Protein AF-A0A7S3VCT9-F1 (afdb_monomer_lite)

Sequence (152 aa):
MSQTHGMKFAVIENEFGEIGIDEKVLSENVDEEVIEVMNGCICCTVRGDLVEALKRLHKRLSTFKFDGAIIETTGFAEPAPVAHTFFVDEVISEMYSLDSIITVADAKCILDRLHDEKPEGVENEAVEQVCFADNVLLNKTNLADEEKLAKI

Structure (mmCIF, N/CA/C/O backbone):
data_AF-A0A7S3VCT9-F1
#
_entry.id   AF-A0A7S3VCT9-F1
#
loop_
_atom_site.group_PDB
_atom_site.id
_atom_site.type_symbol
_atom_site.label_atom_id
_atom_site.label_alt_id
_atom_site.label_comp_id
_atom_site.label_asym_id
_atom_site.label_entity_id
_atom_site.label_seq_id
_atom_site.pdbx_PDB_ins_code
_atom_site.Cartn_x
_atom_site.Cartn_y
_atom_site.Cartn_z
_atom_site.occupancy
_atom_site.B_iso_or_equiv
_atom_site.auth_seq_id
_atom_site.auth_comp_id
_atom_site.auth_asym_id
_atom_site.auth_atom_id
_atom_site.pdbx_PDB_model_num
ATOM 1 N N . MET A 1 1 ? -17.288 7.543 -12.491 1.00 35.16 1 MET A N 1
ATOM 2 C CA . MET A 1 1 ? -18.385 6.553 -12.530 1.00 35.16 1 MET A CA 1
ATOM 3 C C . MET A 1 1 ? -18.748 6.273 -11.084 1.00 35.16 1 MET A C 1
ATOM 5 O O . MET A 1 1 ? -17.966 5.612 -10.427 1.00 35.16 1 MET A O 1
ATOM 9 N N . SER A 1 2 ? -19.841 6.832 -10.558 1.00 39.34 2 SER A N 1
ATOM 10 C CA . SER A 1 2 ? -20.308 6.482 -9.209 1.00 39.34 2 SER A CA 1
ATOM 11 C C . SER A 1 2 ? -21.206 5.257 -9.346 1.00 39.34 2 SER A C 1
ATOM 13 O O . SER A 1 2 ? -22.331 5.348 -9.838 1.00 39.34 2 SER A O 1
ATOM 15 N N . GLN A 1 3 ? -20.648 4.082 -9.060 1.00 46.25 3 GLN A N 1
ATOM 16 C CA . GLN A 1 3 ? -21.431 2.872 -8.849 1.00 46.25 3 GLN A CA 1
ATOM 17 C C . GLN A 1 3 ? -21.530 2.664 -7.345 1.00 46.25 3 GLN A C 1
ATOM 19 O O . GLN A 1 3 ? -20.523 2.484 -6.670 1.00 46.25 3 GLN A O 1
ATOM 24 N N . THR A 1 4 ? -22.751 2.680 -6.820 1.00 55.16 4 THR A N 1
ATOM 25 C CA . THR A 1 4 ? -23.021 2.294 -5.437 1.00 55.16 4 THR A CA 1
ATOM 26 C C . THR A 1 4 ? -22.790 0.791 -5.317 1.00 55.16 4 THR A C 1
ATOM 28 O O . THR A 1 4 ? -23.636 -0.016 -5.694 1.00 55.16 4 THR A O 1
ATOM 31 N N . HIS A 1 5 ? -21.618 0.407 -4.816 1.00 71.69 5 HIS A N 1
ATOM 32 C CA . HIS A 1 5 ? -21.220 -0.994 -4.652 1.00 71.69 5 HIS A CA 1
ATOM 33 C C . HIS A 1 5 ? -21.874 -1.668 -3.427 1.00 71.69 5 HIS A C 1
ATOM 35 O O . HIS A 1 5 ? -21.641 -2.844 -3.166 1.00 71.69 5 HIS A O 1
ATOM 41 N N . GLY A 1 6 ? -22.709 -0.943 -2.671 1.00 73.69 6 GLY A N 1
ATOM 42 C CA . GLY A 1 6 ? -23.514 -1.478 -1.565 1.00 73.69 6 GLY A CA 1
ATOM 43 C C . GLY A 1 6 ? -22.736 -1.807 -0.287 1.00 73.69 6 GLY A C 1
ATOM 44 O O . GLY A 1 6 ? -23.350 -2.262 0.676 1.00 73.69 6 GLY A O 1
ATOM 45 N N . MET A 1 7 ? -21.426 -1.558 -0.269 1.00 75.94 7 MET A N 1
ATOM 46 C CA . MET A 1 7 ? -20.575 -1.674 0.919 1.00 75.94 7 MET A CA 1
ATOM 47 C C . MET A 1 7 ? -20.237 -0.276 1.439 1.00 75.94 7 MET A C 1
ATOM 49 O O . MET A 1 7 ? -20.351 0.707 0.709 1.00 75.94 7 MET A O 1
ATOM 53 N N . LYS A 1 8 ? -19.831 -0.183 2.699 1.00 76.00 8 LYS A N 1
ATOM 54 C CA . LYS A 1 8 ? -19.421 1.066 3.342 1.00 76.00 8 LYS A CA 1
ATOM 55 C C . LYS A 1 8 ? -17.971 0.954 3.775 1.00 76.00 8 LYS A C 1
ATOM 57 O O . LYS A 1 8 ? -17.683 0.288 4.770 1.00 76.00 8 LYS A O 1
ATOM 62 N N . PHE A 1 9 ? -17.085 1.599 3.027 1.00 80.75 9 PHE A N 1
ATOM 63 C CA . PHE A 1 9 ? -15.666 1.661 3.350 1.00 80.75 9 PHE A CA 1
ATOM 64 C C . PHE A 1 9 ? -15.312 3.005 3.978 1.00 80.75 9 PHE A C 1
ATOM 66 O O . PHE A 1 9 ? -15.875 4.040 3.623 1.00 80.75 9 PHE A O 1
ATOM 73 N N . ALA A 1 10 ? -14.372 2.968 4.914 1.00 81.38 10 ALA A N 1
ATOM 74 C CA . ALA A 1 10 ? -13.635 4.148 5.338 1.00 81.38 10 ALA A CA 1
ATOM 75 C C . ALA A 1 10 ? -12.305 4.189 4.589 1.00 81.38 10 ALA A C 1
ATOM 77 O O . ALA A 1 10 ? -11.644 3.156 4.481 1.00 81.38 10 ALA A O 1
ATOM 78 N N . VAL A 1 11 ? -11.905 5.357 4.102 1.00 79.19 11 VAL A N 1
ATOM 79 C CA . VAL A 1 11 ? -10.616 5.527 3.422 1.00 79.19 11 VAL A CA 1
ATOM 80 C C . VAL A 1 11 ? -9.688 6.319 4.333 1.00 79.19 11 VAL A C 1
ATOM 82 O O . VAL A 1 11 ? -10.067 7.369 4.855 1.00 79.19 11 VAL A O 1
ATOM 85 N N . ILE A 1 12 ? -8.498 5.771 4.565 1.00 77.94 12 ILE A N 1
ATOM 86 C CA . ILE A 1 12 ? -7.410 6.407 5.300 1.00 77.94 12 ILE A CA 1
ATOM 87 C C . ILE A 1 12 ? -6.316 6.718 4.291 1.00 77.94 12 ILE A C 1
ATOM 89 O O . ILE A 1 12 ? -5.613 5.816 3.837 1.00 77.94 12 ILE A O 1
ATOM 93 N N . GLU A 1 13 ? -6.171 7.995 3.972 1.00 72.44 13 GLU A N 1
ATOM 94 C CA . GLU A 1 13 ? -5.095 8.495 3.125 1.00 72.44 13 GLU A CA 1
ATOM 95 C C . GLU A 1 13 ? -3.939 8.948 4.003 1.00 72.44 13 GLU A C 1
ATOM 97 O O . GLU A 1 13 ? -4.110 9.712 4.960 1.00 72.44 13 GLU A O 1
ATOM 102 N N . ASN A 1 14 ? -2.754 8.445 3.687 1.00 62.44 14 ASN A N 1
ATOM 103 C CA . ASN A 1 14 ? -1.514 8.914 4.271 1.00 62.44 14 ASN A CA 1
ATOM 10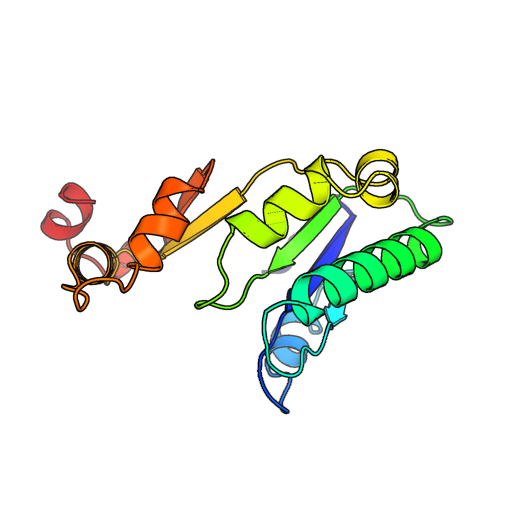4 C C . ASN A 1 14 ? -0.841 9.822 3.237 1.00 62.44 14 ASN A C 1
ATOM 106 O O . ASN A 1 14 ? -0.037 9.341 2.447 1.00 62.44 14 ASN A O 1
ATOM 110 N N . GLU A 1 15 ? -1.194 11.108 3.185 1.00 52.97 15 GLU A N 1
ATOM 111 C CA . GLU A 1 15 ? -0.524 12.074 2.305 1.00 52.97 15 GLU A CA 1
ATOM 112 C C . GLU A 1 15 ? 0.730 12.674 2.978 1.00 52.97 15 GLU A C 1
ATOM 114 O O . GLU A 1 15 ? 0.770 12.942 4.181 1.00 52.97 15 GLU A O 1
ATOM 119 N N . PHE A 1 16 ? 1.766 12.942 2.174 1.00 45.97 16 PHE A N 1
ATOM 120 C CA . PHE A 1 16 ? 2.914 13.773 2.555 1.00 45.97 16 PHE A CA 1
ATOM 121 C C . PHE A 1 16 ? 2.828 15.121 1.816 1.00 45.97 16 PHE A C 1
ATOM 123 O O . PHE A 1 16 ? 3.200 15.209 0.646 1.00 45.97 16 PHE A O 1
ATOM 130 N N . GLY A 1 17 ? 2.379 16.186 2.491 1.00 38.94 17 GLY A N 1
ATOM 131 C CA . GLY A 1 17 ? 2.311 17.543 1.925 1.00 38.94 17 GLY A CA 1
ATOM 132 C C . GLY A 1 17 ? 1.247 18.435 2.581 1.00 38.94 17 GLY A C 1
ATOM 133 O O . GLY A 1 17 ? 0.380 17.945 3.286 1.00 38.94 17 GLY A O 1
ATOM 134 N N . GLU A 1 18 ? 1.321 19.760 2.384 1.00 34.34 18 GLU A N 1
ATOM 135 C CA . GLU A 1 18 ? 0.350 20.743 2.927 1.00 34.34 18 GLU A CA 1
ATOM 136 C C . GLU A 1 18 ? -0.923 20.907 2.066 1.00 34.34 18 GLU A C 1
ATOM 138 O O . GLU A 1 18 ? -1.792 21.713 2.399 1.00 34.34 18 GLU A O 1
ATOM 143 N N . ILE A 1 19 ? -1.028 20.210 0.930 1.00 41.25 19 ILE A N 1
ATOM 144 C CA . ILE A 1 19 ? -2.113 20.398 -0.041 1.00 41.25 19 ILE A CA 1
ATOM 145 C C . ILE A 1 19 ? -2.769 19.045 -0.318 1.00 41.25 19 ILE A C 1
ATOM 147 O O . ILE A 1 19 ? -2.303 18.337 -1.205 1.00 41.25 19 ILE A O 1
ATOM 151 N N . GLY A 1 20 ? -3.869 18.760 0.384 1.00 42.06 20 GLY A N 1
ATOM 152 C CA . GLY A 1 20 ? -4.793 17.673 0.054 1.00 42.06 20 GLY A CA 1
ATOM 153 C C . GLY A 1 20 ? -5.425 17.919 -1.312 1.00 42.06 20 GLY A C 1
ATOM 154 O O . GLY A 1 20 ? -6.308 18.771 -1.463 1.00 42.06 20 GLY A O 1
ATOM 155 N N . ILE A 1 21 ? -4.915 17.252 -2.346 1.00 44.56 21 ILE A N 1
ATOM 156 C CA . ILE A 1 21 ? -5.459 17.350 -3.711 1.00 44.56 21 ILE A CA 1
ATOM 157 C C . ILE A 1 21 ? -6.629 16.369 -3.878 1.00 44.56 21 ILE A C 1
ATOM 159 O O . ILE A 1 21 ? -7.556 16.656 -4.648 1.00 44.56 21 ILE A O 1
ATOM 163 N N . ASP A 1 22 ? -6.631 15.274 -3.117 1.00 50.81 22 ASP A N 1
ATOM 164 C CA . ASP A 1 22 ? -7.513 14.128 -3.344 1.00 50.81 22 ASP A CA 1
ATOM 165 C C . ASP A 1 22 ? -8.957 14.339 -2.854 1.00 50.81 22 ASP A C 1
ATOM 167 O O . ASP A 1 22 ? -9.903 13.800 -3.441 1.00 50.81 22 ASP A O 1
ATOM 171 N N . GLU A 1 23 ? -9.185 15.284 -1.931 1.00 45.91 23 GLU A N 1
ATOM 172 C CA . GLU A 1 23 ? -10.530 15.664 -1.470 1.00 45.91 23 GLU A CA 1
ATOM 173 C C . GLU A 1 23 ? -11.429 16.127 -2.637 1.00 45.91 23 GLU A C 1
ATOM 175 O O . GLU A 1 23 ? -12.625 15.835 -2.669 1.00 45.91 23 GLU A O 1
ATOM 180 N N . LYS A 1 24 ? -10.869 16.793 -3.659 1.00 41.50 24 LYS A N 1
ATOM 181 C CA . LYS A 1 24 ? -11.634 17.260 -4.835 1.00 41.50 24 LYS A CA 1
ATOM 182 C C . LYS A 1 24 ? -12.013 16.153 -5.814 1.00 41.50 24 LYS A C 1
ATOM 184 O O . LYS A 1 24 ? -12.908 16.371 -6.625 1.00 41.50 24 LYS A O 1
ATOM 189 N N . VAL A 1 25 ? -11.341 15.005 -5.776 1.00 49.44 25 VAL A N 1
ATOM 190 C CA . VAL A 1 25 ? -11.625 13.879 -6.677 1.00 49.44 25 VAL A CA 1
ATOM 191 C C . VAL A 1 25 ? -12.639 12.924 -6.044 1.00 49.44 25 VAL A C 1
ATOM 193 O O . VAL A 1 25 ? -13.514 12.415 -6.745 1.00 49.44 25 VAL A O 1
ATOM 196 N N . LEU A 1 26 ? -12.569 12.730 -4.724 1.00 49.22 26 LEU A N 1
ATOM 197 C CA . LEU A 1 26 ? -13.418 11.785 -3.990 1.00 49.22 26 LEU A CA 1
ATOM 198 C C . LEU A 1 26 ? -14.752 12.391 -3.527 1.00 49.22 26 LEU A C 1
ATOM 200 O O . LEU A 1 26 ? -15.784 11.718 -3.551 1.00 49.22 26 LEU A O 1
ATOM 204 N N . SER A 1 27 ? -14.778 13.686 -3.186 1.00 44.97 27 SER A N 1
ATOM 205 C CA . SER A 1 27 ? -15.976 14.345 -2.632 1.00 44.97 27 SER A CA 1
ATOM 206 C C . SER A 1 27 ? -17.113 14.577 -3.627 1.00 44.97 27 SER A C 1
ATOM 208 O O . SER A 1 27 ? -18.223 14.919 -3.215 1.00 44.97 27 SER A O 1
ATOM 210 N N . GLU A 1 28 ? -16.890 14.403 -4.934 1.00 45.41 28 GLU A N 1
ATOM 211 C CA . GLU A 1 28 ? -17.912 14.799 -5.900 1.00 45.41 28 GLU A CA 1
ATOM 212 C C . GLU A 1 28 ? -19.103 13.830 -5.967 1.00 45.41 28 GLU A C 1
ATOM 214 O O . GLU A 1 28 ? -20.172 14.281 -6.373 1.00 45.41 28 GLU A O 1
ATOM 219 N N . ASN A 1 29 ? -18.997 12.537 -5.598 1.00 41.03 29 ASN A N 1
ATOM 220 C CA . ASN A 1 29 ? -20.093 11.583 -5.877 1.00 41.03 29 ASN A CA 1
ATOM 221 C C . ASN A 1 29 ? -20.198 10.295 -5.014 1.00 41.03 29 ASN A C 1
ATOM 223 O O . ASN A 1 29 ? -20.828 9.335 -5.484 1.00 41.03 29 ASN A O 1
ATOM 227 N N . VAL A 1 30 ? -19.637 10.212 -3.800 1.00 43.41 30 VAL A N 1
ATOM 228 C CA . VAL A 1 30 ? -19.739 8.975 -2.993 1.00 43.41 30 VAL A CA 1
ATOM 229 C C . VAL A 1 30 ? -20.110 9.243 -1.531 1.00 43.41 30 VAL A C 1
ATOM 231 O O . VAL A 1 30 ? -19.609 10.183 -0.925 1.00 43.41 30 VAL A O 1
ATOM 234 N N . ASP A 1 31 ? -20.981 8.401 -0.954 1.00 44.72 31 ASP A N 1
ATOM 235 C CA . ASP A 1 31 ? -21.201 8.276 0.502 1.00 44.72 31 ASP A CA 1
ATOM 236 C C . ASP A 1 31 ? -19.954 7.641 1.177 1.00 44.72 31 ASP A C 1
ATOM 238 O O . ASP A 1 31 ? -20.052 6.650 1.902 1.00 44.72 31 ASP A O 1
ATOM 242 N N . GLU A 1 32 ? -18.761 8.160 0.883 1.00 49.84 32 GLU A N 1
ATOM 243 C CA . GLU A 1 32 ? -17.477 7.727 1.440 1.00 49.84 32 GLU A CA 1
ATOM 244 C C . GLU A 1 32 ? -17.080 8.669 2.581 1.00 49.84 32 GLU A C 1
ATOM 246 O O . GLU A 1 32 ? -17.093 9.893 2.442 1.00 49.84 32 GLU A O 1
ATOM 251 N N . GLU A 1 33 ? -16.738 8.104 3.741 1.00 48.56 33 GLU A N 1
ATOM 252 C CA . GLU A 1 33 ? -16.150 8.875 4.835 1.00 48.56 33 GLU A CA 1
ATOM 253 C C . GLU A 1 33 ? -14.624 8.808 4.710 1.00 48.56 33 GLU A C 1
ATOM 255 O O . GLU A 1 33 ? -14.001 7.816 5.096 1.00 48.56 33 GLU A O 1
ATOM 260 N N . VAL A 1 34 ? -14.036 9.866 4.152 1.00 52.66 34 VAL A N 1
ATOM 261 C CA . VAL A 1 34 ? -12.581 10.030 4.049 1.00 52.66 34 VAL A CA 1
ATOM 262 C C . VAL A 1 34 ? -12.055 10.589 5.374 1.00 52.66 34 VAL A C 1
ATOM 264 O O . VAL A 1 34 ? -12.549 11.605 5.875 1.00 52.66 34 VAL A O 1
ATOM 267 N N . ILE A 1 35 ? -11.083 9.905 5.982 1.00 51.91 35 ILE A N 1
ATOM 268 C CA . ILE A 1 35 ? -10.351 10.405 7.148 1.00 51.91 35 ILE A CA 1
ATOM 269 C C . ILE A 1 35 ? -8.894 10.602 6.752 1.00 51.91 35 ILE A C 1
ATOM 271 O O . ILE A 1 35 ? -8.131 9.645 6.651 1.00 51.91 35 ILE A O 1
ATOM 275 N N . GLU A 1 36 ? -8.509 11.863 6.601 1.00 45.66 36 GLU A N 1
ATOM 276 C CA . GLU A 1 36 ? -7.129 12.252 6.335 1.00 45.66 36 GLU A CA 1
ATOM 277 C C . GLU A 1 36 ? -6.261 12.089 7.593 1.00 45.66 36 GLU A C 1
ATOM 279 O O . GLU A 1 36 ? -6.641 12.504 8.702 1.00 45.66 36 GLU A O 1
ATOM 284 N N . VAL A 1 37 ? -5.084 11.487 7.416 1.00 47.47 37 VAL A N 1
ATOM 285 C CA . VAL A 1 37 ? -4.053 11.366 8.449 1.00 47.47 37 VAL A CA 1
ATOM 286 C C . VAL A 1 37 ? -2.797 12.071 7.944 1.00 47.47 37 VAL A C 1
ATOM 288 O O . VAL A 1 37 ? -2.031 11.520 7.161 1.00 47.47 37 VAL A O 1
ATOM 291 N N . MET A 1 38 ? -2.582 13.310 8.395 1.00 37.53 38 MET A N 1
ATOM 292 C CA . MET A 1 38 ? -1.381 14.076 8.052 1.00 37.53 38 MET A CA 1
ATOM 293 C C . MET A 1 38 ? -0.189 13.603 8.892 1.00 37.53 38 MET A C 1
ATOM 295 O O . MET A 1 38 ? -0.167 13.817 10.107 1.00 37.53 38 MET A O 1
ATOM 299 N N . ASN A 1 39 ? 0.825 13.021 8.250 1.00 39.19 39 ASN A N 1
ATOM 300 C CA . ASN A 1 39 ? 2.041 12.566 8.924 1.00 39.19 39 ASN A CA 1
ATOM 301 C C . ASN A 1 39 ? 3.223 13.522 8.681 1.00 39.19 39 ASN A C 1
ATOM 303 O O . ASN A 1 39 ? 3.712 13.684 7.565 1.00 39.19 39 ASN A O 1
ATOM 307 N N . GLY A 1 40 ? 3.734 14.130 9.757 1.00 31.12 40 GLY A N 1
ATOM 308 C CA . GLY A 1 40 ? 5.046 14.787 9.783 1.00 31.12 40 GLY A CA 1
ATOM 309 C C . GLY A 1 40 ? 6.180 13.770 10.002 1.00 31.12 40 GLY A C 1
ATOM 310 O O . GLY A 1 40 ? 6.026 12.813 10.755 1.00 31.12 40 GLY A O 1
ATOM 311 N N . CYS A 1 41 ? 7.322 13.977 9.337 1.00 29.86 41 CYS A N 1
ATOM 312 C CA . CYS A 1 41 ? 8.464 13.055 9.203 1.00 29.86 41 CYS A CA 1
ATOM 313 C C . CYS A 1 41 ? 8.917 12.206 10.427 1.00 29.86 41 CYS A C 1
ATOM 315 O O . CYS A 1 41 ? 8.951 12.677 11.561 1.00 29.86 41 CYS A O 1
ATOM 317 N N . ILE A 1 42 ? 9.500 11.039 10.068 1.00 30.78 42 ILE A N 1
ATOM 318 C CA . ILE A 1 42 ? 10.405 10.090 10.777 1.00 30.78 42 ILE A CA 1
ATOM 319 C C . ILE A 1 42 ? 9.745 8.884 11.487 1.00 30.78 42 ILE A C 1
ATOM 321 O O . ILE A 1 42 ? 9.366 8.950 12.650 1.00 30.78 42 ILE A O 1
ATOM 325 N N . CYS A 1 43 ? 9.705 7.770 10.733 1.00 34.25 43 CYS A N 1
ATOM 326 C CA . CYS A 1 43 ? 9.655 6.308 10.998 1.00 34.25 43 CYS A CA 1
ATOM 327 C C . CYS A 1 43 ? 9.069 5.679 12.289 1.00 34.25 43 CYS A C 1
ATOM 329 O O . CYS A 1 43 ? 8.751 4.493 12.262 1.00 34.25 43 CYS A O 1
ATOM 331 N N . CYS A 1 44 ? 8.846 6.407 13.381 1.00 35.38 44 CYS A N 1
ATOM 332 C CA . CYS A 1 44 ? 8.143 5.932 14.582 1.00 35.38 44 CYS A CA 1
ATOM 333 C C . CYS A 1 44 ? 6.743 6.555 14.731 1.00 35.38 44 CYS A C 1
ATOM 335 O O . CYS A 1 44 ? 5.876 5.957 15.368 1.00 35.38 44 CYS A O 1
ATOM 337 N N . THR A 1 45 ? 6.511 7.730 14.138 1.00 51.34 45 THR A N 1
ATOM 338 C CA . THR A 1 45 ? 5.221 8.442 14.150 1.00 51.34 45 THR A CA 1
ATOM 339 C C . THR A 1 45 ? 4.170 7.725 13.313 1.00 51.34 45 THR A C 1
ATOM 341 O O . THR A 1 45 ? 3.090 7.462 13.817 1.00 51.34 45 THR A O 1
ATOM 344 N N . VAL A 1 46 ? 4.523 7.239 12.117 1.00 57.91 46 VAL A N 1
ATOM 345 C CA . VAL A 1 46 ? 3.570 6.632 11.163 1.00 57.91 46 VAL A CA 1
ATOM 346 C C . VAL A 1 46 ? 2.740 5.496 11.773 1.00 57.91 46 VAL A C 1
ATOM 348 O O . VAL A 1 46 ? 1.530 5.437 11.574 1.00 57.91 46 VAL A O 1
ATOM 351 N N . ARG A 1 47 ? 3.363 4.604 12.558 1.00 64.81 47 ARG A N 1
ATOM 352 C CA . ARG A 1 47 ? 2.634 3.521 13.237 1.00 64.81 47 ARG A CA 1
ATOM 353 C C . ARG A 1 47 ? 1.738 4.054 14.355 1.00 64.81 47 ARG A C 1
ATOM 355 O O . ARG A 1 47 ? 0.603 3.607 14.478 1.00 64.81 47 ARG A O 1
ATOM 362 N N . GLY A 1 48 ? 2.243 4.970 15.182 1.00 69.69 48 GLY A N 1
ATOM 363 C CA . GLY A 1 48 ? 1.461 5.570 16.267 1.00 69.69 48 GLY A CA 1
ATOM 364 C C . GLY A 1 48 ? 0.258 6.357 15.742 1.00 69.69 48 GLY A C 1
ATOM 365 O O . GLY A 1 48 ? -0.850 6.197 16.251 1.00 69.69 48 GLY A O 1
ATOM 366 N N . ASP A 1 49 ? 0.473 7.123 14.678 1.00 75.38 49 ASP A N 1
ATOM 367 C CA . ASP A 1 49 ? -0.531 7.947 14.012 1.00 75.38 49 ASP A CA 1
ATOM 368 C C . ASP A 1 49 ? -1.588 7.071 13.327 1.00 75.38 49 ASP A C 1
ATOM 370 O O . ASP A 1 49 ? -2.785 7.314 13.488 1.00 75.38 49 ASP A O 1
ATOM 374 N N . LEU A 1 50 ? -1.178 5.975 12.673 1.00 79.31 50 LEU A N 1
ATOM 375 C CA . LEU A 1 50 ? -2.103 4.979 12.125 1.00 79.31 50 LEU A CA 1
ATOM 376 C C . LEU A 1 50 ? -2.945 4.309 13.222 1.00 79.31 50 LEU A C 1
ATOM 378 O O . LEU A 1 50 ? -4.159 4.180 13.075 1.00 79.31 50 LEU A O 1
ATOM 382 N N . VAL A 1 51 ? -2.329 3.896 14.335 1.00 85.12 51 VAL A N 1
ATOM 383 C CA . VAL A 1 51 ? -3.044 3.276 15.465 1.00 85.12 51 VAL A CA 1
ATOM 384 C C . VAL A 1 51 ? -4.092 4.232 16.040 1.00 85.12 51 VAL A C 1
ATOM 386 O O . VAL A 1 51 ? -5.227 3.822 16.295 1.00 85.12 51 VAL A O 1
ATOM 389 N N . GLU A 1 52 ? -3.744 5.504 16.240 1.00 83.62 52 GLU A N 1
ATOM 390 C CA . GLU A 1 52 ? -4.680 6.505 16.758 1.00 83.62 52 GLU A CA 1
ATOM 391 C C . GLU A 1 52 ? -5.795 6.817 15.750 1.00 83.62 52 GLU A C 1
ATOM 393 O O . GLU A 1 52 ? -6.967 6.892 16.129 1.00 83.62 52 GLU A O 1
ATOM 398 N N . ALA A 1 53 ? -5.470 6.914 14.458 1.00 82.31 53 ALA A N 1
ATOM 399 C CA . ALA A 1 53 ? -6.456 7.087 13.397 1.00 82.31 53 ALA A CA 1
ATOM 400 C C . ALA A 1 53 ? -7.458 5.923 13.356 1.00 82.31 53 ALA A C 1
ATOM 402 O O . ALA A 1 53 ? -8.669 6.155 13.365 1.00 82.31 53 ALA A O 1
ATOM 403 N N . LEU A 1 54 ? -6.976 4.677 13.409 1.00 86.31 54 LEU A N 1
ATOM 404 C CA . LEU A 1 54 ? -7.812 3.472 13.435 1.00 86.31 54 LEU A CA 1
ATOM 405 C C . LEU A 1 54 ? -8.704 3.410 14.683 1.00 86.31 54 LEU A C 1
ATOM 407 O O . LEU A 1 54 ? -9.883 3.053 14.579 1.00 86.31 54 LEU A O 1
ATOM 411 N N . LYS A 1 55 ? -8.186 3.804 15.856 1.00 87.75 55 LYS A N 1
ATOM 412 C CA . LYS A 1 55 ? -8.965 3.925 17.104 1.00 87.75 55 LYS A CA 1
ATOM 413 C C . LYS A 1 55 ? -10.059 4.984 16.986 1.00 87.75 55 LYS A C 1
ATOM 415 O O . LYS A 1 55 ? -11.208 4.737 17.365 1.00 87.75 55 LYS A O 1
ATOM 420 N N . ARG A 1 56 ? -9.730 6.162 16.445 1.00 83.62 56 ARG A N 1
ATOM 421 C CA . ARG A 1 56 ? -10.688 7.256 16.232 1.00 83.62 56 ARG A CA 1
ATOM 422 C C . ARG A 1 56 ? -11.782 6.847 15.251 1.00 83.62 56 ARG A C 1
ATOM 424 O O . ARG A 1 56 ? -12.957 7.094 15.531 1.00 83.62 56 ARG A O 1
ATOM 431 N N . LEU A 1 57 ? -11.402 6.193 14.153 1.00 82.31 57 LEU A N 1
ATOM 432 C CA . LEU A 1 57 ? -12.312 5.651 13.149 1.00 82.31 57 LEU A CA 1
ATOM 433 C C . LEU A 1 57 ? -13.268 4.629 13.774 1.00 82.31 57 LEU A C 1
ATOM 435 O O . LEU A 1 57 ? -14.483 4.790 13.671 1.00 82.31 57 LEU A O 1
ATOM 439 N N . HIS A 1 58 ? -12.739 3.652 14.517 1.00 85.06 58 HIS A N 1
ATOM 440 C CA . HIS A 1 58 ? -13.548 2.624 15.179 1.00 85.06 58 HIS A CA 1
ATOM 441 C C . HIS A 1 58 ? -14.570 3.247 16.138 1.00 85.06 58 HIS A C 1
ATOM 443 O O . HIS A 1 58 ? -15.750 2.900 16.136 1.00 85.06 58 HIS A O 1
ATOM 449 N N . LYS A 1 59 ? -14.140 4.234 16.934 1.00 84.69 59 LYS A N 1
ATOM 450 C CA . LYS A 1 59 ? -15.023 4.940 17.867 1.00 84.69 59 LYS A CA 1
ATOM 451 C C . LYS A 1 59 ? -16.117 5.726 17.145 1.00 84.69 59 LYS A C 1
ATOM 453 O O . LYS A 1 59 ? -17.272 5.670 17.566 1.00 84.69 59 LYS A O 1
ATOM 458 N N . ARG A 1 60 ? -15.774 6.458 16.081 1.00 78.62 60 ARG A N 1
ATOM 459 C CA . ARG A 1 60 ? -16.728 7.262 15.300 1.00 78.62 60 ARG A CA 1
ATOM 460 C C . ARG A 1 60 ? -17.764 6.386 14.601 1.00 78.62 60 ARG A C 1
ATOM 462 O O . ARG A 1 60 ? -18.943 6.727 14.603 1.00 78.62 60 ARG A O 1
ATOM 469 N N . LEU A 1 61 ? -17.330 5.249 14.067 1.00 74.50 61 LEU A N 1
ATOM 470 C CA . LEU A 1 61 ? -18.188 4.306 13.361 1.00 74.50 61 LEU A CA 1
ATOM 471 C C . LEU A 1 61 ? -18.853 3.279 14.281 1.00 74.50 61 LEU A C 1
ATOM 473 O O . LEU A 1 61 ? -19.652 2.490 13.807 1.00 74.50 61 LEU A O 1
ATOM 477 N N . SER A 1 62 ? -18.629 3.308 15.598 1.00 74.75 62 SER A N 1
ATOM 478 C CA . SER A 1 62 ? -19.257 2.360 16.538 1.00 74.75 62 SER A CA 1
ATOM 479 C C . SER A 1 62 ? -20.796 2.328 16.478 1.00 74.75 62 SER A C 1
ATOM 481 O O . SER A 1 62 ? -21.414 1.333 16.856 1.00 74.75 62 SER A O 1
ATOM 483 N N . THR A 1 63 ? -21.429 3.396 15.982 1.00 73.62 63 THR A N 1
ATOM 484 C CA . THR A 1 63 ? -22.884 3.511 15.797 1.00 73.62 63 THR A CA 1
ATOM 485 C C . THR A 1 63 ? -23.359 3.213 14.369 1.00 73.62 63 THR A C 1
ATOM 487 O O . THR A 1 63 ? -24.567 3.182 14.128 1.00 73.62 63 THR A O 1
ATOM 490 N N . PHE A 1 64 ? -22.444 2.973 13.426 1.00 67.62 64 PHE A N 1
ATOM 491 C CA . PHE A 1 64 ? -22.720 2.714 12.016 1.00 67.62 64 PHE A CA 1
ATOM 492 C C . PHE A 1 64 ? -22.082 1.395 11.574 1.00 67.62 64 PHE A C 1
ATOM 494 O O . PHE A 1 64 ? -20.924 1.111 11.847 1.00 67.62 64 PHE A O 1
ATOM 501 N N . LYS A 1 65 ? -22.819 0.570 10.829 1.00 69.56 65 LYS A N 1
ATOM 502 C CA . LYS A 1 65 ? -22.207 -0.611 10.215 1.00 69.56 65 LYS A CA 1
ATOM 503 C C . LYS A 1 65 ? -21.313 -0.161 9.051 1.00 69.56 65 LYS A C 1
ATOM 505 O O . LYS A 1 65 ? -21.845 0.408 8.097 1.00 69.56 65 LYS A O 1
ATOM 510 N N . PHE A 1 66 ? -20.012 -0.423 9.138 1.00 77.62 66 PHE A N 1
ATOM 511 C CA . PHE A 1 66 ? -19.055 -0.315 8.033 1.00 77.62 66 PHE A CA 1
ATOM 512 C C . PHE A 1 66 ? -18.476 -1.700 7.726 1.00 77.62 66 PHE A C 1
ATOM 514 O O . PHE A 1 66 ? -18.444 -2.561 8.607 1.00 77.62 66 PHE A O 1
ATOM 521 N N . ASP A 1 67 ? -18.098 -1.931 6.471 1.00 82.69 67 ASP A N 1
ATOM 522 C CA . ASP A 1 67 ? -17.680 -3.249 5.980 1.00 82.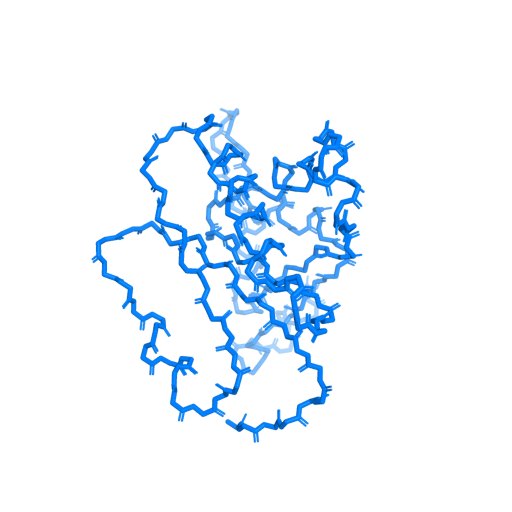69 67 ASP A CA 1
ATOM 523 C C . ASP A 1 67 ? -16.153 -3.401 5.931 1.00 82.69 67 ASP A C 1
ATOM 525 O O . ASP A 1 67 ? -15.654 -4.521 5.986 1.00 82.69 67 ASP A O 1
ATOM 529 N N . GLY A 1 68 ? -15.404 -2.297 5.876 1.00 85.75 68 GLY A N 1
ATOM 530 C CA . GLY A 1 68 ? -13.944 -2.330 5.925 1.00 85.75 68 GLY A CA 1
ATOM 531 C C . GLY A 1 68 ? -13.297 -0.948 5.908 1.00 85.75 68 GLY A C 1
ATOM 532 O O . GLY A 1 68 ? -13.972 0.071 5.748 1.00 85.75 68 GLY A O 1
ATOM 533 N N . ALA A 1 69 ? -11.977 -0.925 6.060 1.00 85.38 69 ALA A N 1
ATOM 534 C CA . ALA A 1 69 ? -11.158 0.266 5.876 1.00 85.38 69 ALA A CA 1
ATOM 535 C C . ALA A 1 69 ? -10.140 0.017 4.757 1.00 85.38 69 ALA A C 1
ATOM 537 O O . ALA A 1 69 ? -9.541 -1.055 4.698 1.00 85.38 69 ALA A O 1
ATOM 538 N N . ILE A 1 70 ? -9.955 1.003 3.887 1.00 87.94 70 ILE A N 1
ATOM 539 C CA . ILE A 1 70 ? -8.930 1.022 2.847 1.00 87.94 70 ILE A CA 1
ATOM 540 C C . ILE A 1 70 ? -7.855 1.993 3.316 1.00 87.94 70 ILE A C 1
ATOM 542 O O . ILE A 1 70 ? -8.164 3.131 3.662 1.00 87.94 70 ILE A O 1
ATOM 546 N N . ILE A 1 71 ? -6.607 1.536 3.361 1.00 86.38 71 ILE A N 1
ATOM 547 C CA . ILE A 1 71 ? -5.468 2.368 3.745 1.00 86.38 71 ILE A CA 1
ATOM 548 C C . ILE A 1 71 ? -4.626 2.593 2.502 1.00 86.38 71 ILE A C 1
ATOM 550 O O . ILE A 1 71 ? -4.036 1.649 1.977 1.00 86.38 71 ILE A O 1
ATOM 554 N N . GLU A 1 72 ? -4.556 3.841 2.058 1.00 84.44 72 GLU A N 1
ATOM 555 C CA . GLU A 1 72 ? -3.601 4.248 1.044 1.00 84.44 72 GLU A CA 1
ATOM 556 C C . GLU A 1 72 ? -2.270 4.588 1.712 1.00 84.44 72 GLU A C 1
ATOM 558 O O . GLU A 1 72 ? -2.153 5.490 2.546 1.00 84.44 72 GLU A O 1
ATOM 563 N N . THR A 1 73 ? -1.243 3.831 1.345 1.00 76.81 73 THR A N 1
ATOM 564 C CA . THR A 1 73 ? 0.140 4.119 1.704 1.00 76.81 73 THR A CA 1
ATOM 565 C C . THR A 1 73 ? 0.745 5.038 0.648 1.00 76.81 73 THR A C 1
ATOM 567 O O . THR A 1 73 ? 0.510 4.821 -0.540 1.00 76.81 73 THR A O 1
ATOM 570 N N . THR A 1 74 ? 1.577 6.011 1.034 1.00 70.38 74 THR A N 1
ATOM 571 C CA . THR A 1 74 ? 2.321 6.801 0.037 1.00 70.38 74 THR A CA 1
ATOM 572 C C . THR A 1 74 ? 3.123 5.897 -0.900 1.00 70.38 74 THR A C 1
ATOM 574 O O . THR A 1 74 ? 3.543 4.805 -0.523 1.00 70.38 74 THR A O 1
ATOM 577 N N . GLY A 1 75 ? 3.441 6.385 -2.102 1.00 64.19 75 GLY A N 1
ATOM 578 C CA . GLY A 1 75 ? 4.280 5.645 -3.056 1.00 64.19 75 GLY A CA 1
ATOM 579 C C . GLY A 1 75 ? 5.681 5.263 -2.542 1.00 64.19 75 GLY A C 1
ATOM 580 O O . GLY A 1 75 ? 6.332 4.430 -3.164 1.00 64.19 75 GLY A O 1
ATOM 581 N N . PHE A 1 76 ? 6.125 5.837 -1.416 1.00 63.41 76 PHE A N 1
ATOM 582 C CA . PHE A 1 76 ? 7.387 5.526 -0.730 1.00 63.41 76 PHE A CA 1
ATOM 583 C C . PHE A 1 76 ? 7.200 4.795 0.605 1.00 63.41 76 PHE A C 1
ATOM 585 O O . PHE A 1 76 ? 8.178 4.529 1.297 1.00 63.41 76 PHE A O 1
ATOM 592 N N . ALA A 1 77 ? 5.965 4.529 1.022 1.00 67.31 77 ALA A N 1
ATOM 593 C CA . ALA A 1 77 ? 5.717 3.824 2.264 1.00 67.31 77 ALA A CA 1
ATOM 594 C C . ALA A 1 77 ? 5.949 2.321 2.082 1.00 67.31 77 ALA A C 1
ATOM 596 O O . ALA A 1 77 ? 5.536 1.709 1.094 1.00 67.31 77 ALA A O 1
ATOM 597 N N . GLU A 1 78 ? 6.594 1.736 3.085 1.00 75.00 78 GLU A N 1
ATOM 598 C CA . GLU A 1 78 ? 6.803 0.300 3.195 1.00 75.00 78 GLU A CA 1
ATOM 599 C C . GLU A 1 78 ? 5.492 -0.379 3.641 1.00 75.00 78 GLU A C 1
ATOM 601 O O . GLU A 1 78 ? 4.911 0.012 4.664 1.00 75.00 78 GLU A O 1
ATOM 606 N N . PRO A 1 79 ? 5.008 -1.419 2.935 1.00 82.19 79 PRO A N 1
ATOM 607 C CA . PRO A 1 79 ? 3.817 -2.161 3.354 1.00 82.19 79 PRO A CA 1
ATOM 608 C C . PRO A 1 79 ? 4.003 -2.900 4.685 1.00 82.19 79 PRO A C 1
ATOM 610 O O . PRO A 1 79 ? 3.050 -3.062 5.449 1.00 82.19 79 PRO A O 1
ATOM 613 N N . ALA A 1 80 ? 5.229 -3.344 4.987 1.00 84.81 80 ALA A N 1
ATOM 614 C CA . ALA A 1 80 ? 5.492 -4.227 6.119 1.00 84.81 80 ALA A CA 1
ATOM 615 C C . ALA A 1 80 ? 5.196 -3.577 7.487 1.00 84.81 80 ALA A C 1
ATOM 617 O O . ALA A 1 80 ? 4.461 -4.186 8.271 1.00 84.81 80 ALA A O 1
ATOM 618 N N . PRO A 1 81 ? 5.664 -2.349 7.802 1.00 83.19 81 PRO A N 1
ATOM 619 C CA . PRO A 1 81 ? 5.325 -1.683 9.063 1.00 83.19 81 PRO A CA 1
ATOM 620 C C . PRO A 1 81 ? 3.823 -1.419 9.238 1.00 83.19 81 PRO A C 1
ATOM 622 O O . PRO A 1 81 ? 3.304 -1.496 10.357 1.00 83.19 81 PRO A O 1
ATOM 625 N N . VAL A 1 82 ? 3.111 -1.141 8.140 1.00 85.31 82 VAL A N 1
ATOM 626 C CA . VAL A 1 82 ? 1.654 -0.950 8.146 1.00 85.31 82 VAL A CA 1
ATOM 627 C C . VAL A 1 82 ? 0.962 -2.269 8.476 1.00 85.31 82 VAL A C 1
ATOM 629 O O . VAL A 1 82 ? 0.229 -2.342 9.462 1.00 85.31 82 VAL A O 1
ATOM 632 N N . ALA A 1 83 ? 1.266 -3.334 7.730 1.00 89.19 83 ALA A N 1
ATOM 633 C CA . ALA A 1 83 ? 0.701 -4.662 7.946 1.00 89.19 83 ALA A CA 1
ATOM 634 C C . ALA A 1 83 ? 0.974 -5.178 9.366 1.00 89.19 83 ALA A C 1
ATOM 636 O O . ALA A 1 83 ? 0.072 -5.659 10.050 1.00 89.19 83 ALA A O 1
ATOM 637 N N . HIS A 1 84 ? 2.201 -4.999 9.857 1.00 88.56 84 HIS A N 1
ATOM 638 C CA . HIS A 1 84 ? 2.625 -5.432 11.186 1.00 88.56 84 HIS A CA 1
ATOM 639 C C . HIS A 1 84 ? 1.793 -4.809 12.322 1.00 88.56 84 HIS A C 1
ATOM 641 O O . HIS A 1 84 ? 1.628 -5.425 13.376 1.00 88.56 84 HIS A O 1
ATOM 647 N N . THR A 1 85 ? 1.218 -3.619 12.117 1.00 88.56 85 THR A N 1
ATOM 648 C CA . THR A 1 85 ? 0.324 -2.979 13.097 1.00 88.56 85 THR A CA 1
ATOM 649 C C . THR A 1 85 ? -0.890 -3.851 13.413 1.00 88.56 85 THR A C 1
ATOM 651 O O . THR A 1 85 ? -1.251 -3.975 14.580 1.00 88.56 85 THR A O 1
ATOM 654 N N . PHE A 1 86 ? -1.456 -4.523 12.408 1.00 91.81 86 PHE A N 1
ATOM 655 C CA . PHE A 1 86 ? -2.629 -5.390 12.555 1.00 91.81 86 PHE A CA 1
ATOM 656 C C . PHE A 1 86 ? -2.328 -6.723 13.249 1.00 91.81 86 PHE A C 1
ATOM 658 O O . PHE A 1 86 ? -3.246 -7.367 13.749 1.00 91.81 86 PHE A O 1
ATOM 665 N N . PHE A 1 87 ? -1.057 -7.130 13.302 1.00 88.75 87 PHE A N 1
ATOM 666 C CA . PHE A 1 87 ? -0.640 -8.379 13.942 1.00 88.75 87 PHE A CA 1
ATOM 667 C C . PHE A 1 87 ? -0.064 -8.186 15.346 1.00 88.75 87 PHE A C 1
ATOM 669 O O . PHE A 1 87 ? -0.113 -9.112 16.151 1.00 88.75 87 PHE A O 1
ATOM 676 N N . VAL A 1 88 ? 0.523 -7.020 15.636 1.00 88.50 88 VAL A N 1
ATOM 677 C CA . VAL A 1 88 ? 1.303 -6.807 16.869 1.00 88.50 88 VAL A CA 1
ATOM 678 C C . VAL A 1 88 ? 0.661 -5.834 17.844 1.00 88.50 88 VAL A C 1
ATOM 680 O O . VAL A 1 88 ? 0.942 -5.912 19.038 1.00 88.50 88 VAL A O 1
ATOM 683 N N . ASP A 1 89 ? -0.176 -4.9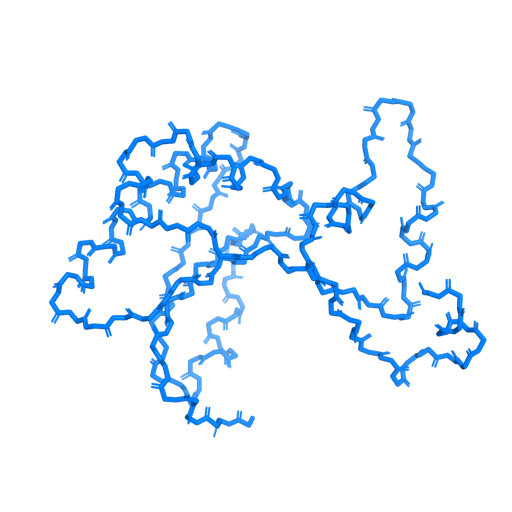04 17.387 1.00 90.88 89 ASP A N 1
ATOM 684 C CA . ASP A 1 89 ? -0.926 -4.059 18.314 1.00 90.88 89 ASP A CA 1
ATOM 685 C C . ASP A 1 89 ? -2.184 -4.801 18.781 1.00 90.88 89 ASP A C 1
ATOM 687 O O . ASP A 1 89 ? -3.125 -4.977 18.010 1.00 90.88 89 ASP A O 1
ATOM 691 N N . GLU A 1 90 ? -2.189 -5.240 20.045 1.00 91.75 90 GLU A N 1
ATOM 692 C CA . GLU A 1 90 ? -3.293 -6.006 20.643 1.00 91.75 90 GLU A CA 1
ATOM 693 C C . GLU A 1 90 ? -4.641 -5.302 20.444 1.00 91.75 90 GLU A C 1
ATOM 695 O O . GLU A 1 90 ? -5.609 -5.920 20.004 1.00 91.75 90 GLU A O 1
ATOM 700 N N . VAL A 1 91 ? -4.683 -3.984 20.664 1.00 91.88 91 VAL A N 1
ATOM 701 C CA . VAL A 1 91 ? -5.918 -3.202 20.562 1.00 91.88 91 VAL A CA 1
ATOM 702 C C . VAL A 1 91 ? -6.404 -3.161 19.115 1.00 91.88 91 VAL A C 1
ATOM 704 O O . VAL A 1 91 ? -7.587 -3.380 18.865 1.00 91.88 91 VAL A O 1
ATOM 707 N N . ILE A 1 92 ? -5.512 -2.918 18.148 1.00 92.44 92 ILE A N 1
ATOM 708 C CA . ILE A 1 92 ? -5.898 -2.946 16.730 1.00 92.44 92 ILE A CA 1
ATOM 709 C C . ILE A 1 92 ? -6.351 -4.342 16.306 1.00 92.44 92 ILE A C 1
ATOM 711 O O . ILE A 1 92 ? -7.377 -4.437 15.639 1.00 92.44 92 ILE A O 1
ATOM 715 N N . SER A 1 93 ? -5.659 -5.405 16.724 1.00 92.50 93 SER A N 1
ATOM 716 C CA . SER A 1 93 ? -6.000 -6.785 16.348 1.00 92.50 93 SER A CA 1
ATOM 717 C C . SER A 1 93 ? -7.358 -7.256 16.888 1.00 92.50 93 SER A C 1
ATOM 719 O O . SER A 1 93 ? -7.993 -8.126 16.296 1.00 92.50 93 SER A O 1
ATOM 721 N N . GLU A 1 94 ? -7.839 -6.663 17.988 1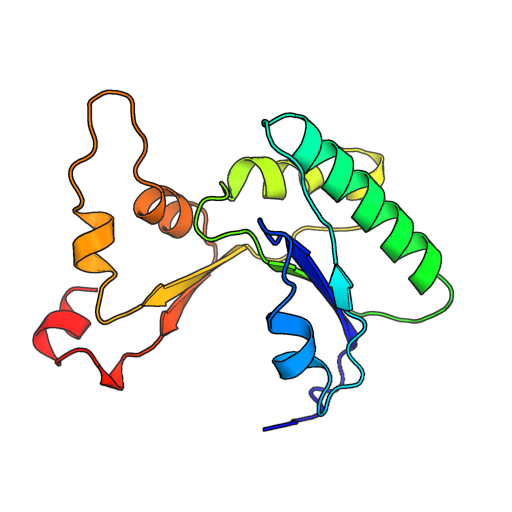.00 92.31 94 GLU A N 1
ATOM 722 C CA . GLU A 1 94 ? -9.191 -6.896 18.510 1.00 92.31 94 GLU A CA 1
ATOM 723 C C . GLU A 1 94 ? -10.278 -6.159 17.708 1.00 92.31 94 GLU A C 1
ATOM 725 O O . GLU A 1 94 ? -11.432 -6.590 17.691 1.00 9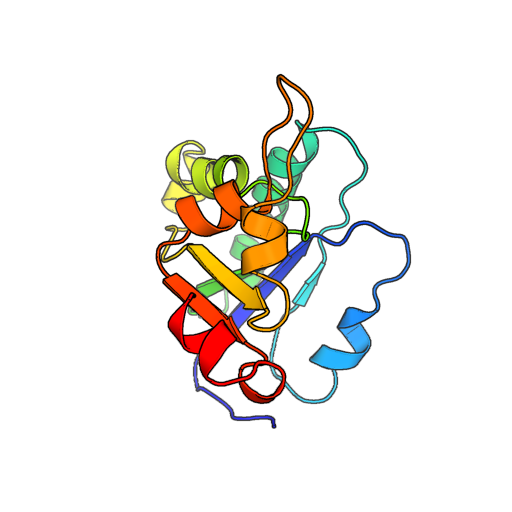2.31 94 GLU A O 1
ATOM 730 N N . MET A 1 95 ? -9.934 -5.043 17.055 1.00 90.31 95 MET A N 1
ATOM 731 C CA . MET A 1 95 ? -10.885 -4.179 16.342 1.00 90.31 95 MET A CA 1
ATOM 732 C C . MET A 1 95 ? -10.904 -4.400 14.826 1.00 90.31 95 MET A C 1
ATOM 734 O O . MET A 1 95 ? -11.933 -4.161 14.194 1.00 90.31 95 MET A O 1
ATOM 738 N N . TYR A 1 96 ? -9.778 -4.812 14.242 1.00 91.75 96 TYR A N 1
ATOM 739 C CA . TYR A 1 96 ? -9.562 -4.934 12.804 1.00 91.75 96 TYR A CA 1
ATOM 740 C C . TYR A 1 96 ? -8.734 -6.178 12.479 1.00 91.75 96 TYR A C 1
ATOM 742 O O . TYR A 1 96 ? -7.834 -6.559 13.223 1.00 91.75 96 TYR A O 1
ATOM 750 N N . SER A 1 97 ? -8.977 -6.752 11.304 1.00 93.31 97 SER A N 1
ATOM 751 C CA . SER A 1 97 ? -8.135 -7.782 10.693 1.00 93.31 97 SER A CA 1
ATOM 752 C C . SER A 1 97 ? -7.661 -7.304 9.324 1.00 93.31 97 SER A C 1
ATOM 754 O O . SER A 1 97 ? -8.476 -6.811 8.543 1.00 93.31 97 SER A O 1
ATOM 756 N N . LEU A 1 98 ? -6.370 -7.463 9.022 1.00 93.94 98 LEU A N 1
ATOM 757 C CA . LEU A 1 98 ? -5.840 -7.196 7.684 1.00 93.94 98 LEU A CA 1
ATOM 758 C C . LEU A 1 98 ? -6.378 -8.247 6.703 1.00 93.94 98 LEU A C 1
ATOM 760 O O . LEU A 1 98 ? -6.123 -9.435 6.889 1.00 93.94 98 LEU A O 1
ATOM 764 N N . ASP A 1 99 ? -7.130 -7.805 5.695 1.00 95.00 99 ASP A N 1
ATOM 765 C CA . ASP A 1 99 ? -7.729 -8.687 4.683 1.00 95.00 99 ASP A CA 1
ATOM 766 C C . ASP A 1 99 ? -6.768 -8.963 3.521 1.00 95.00 99 ASP A C 1
ATOM 768 O O . ASP A 1 99 ? -6.483 -10.118 3.213 1.00 95.00 99 ASP A O 1
ATOM 772 N N . SER A 1 100 ? -6.239 -7.906 2.897 1.00 94.56 100 SER A N 1
ATOM 773 C CA . SER A 1 100 ? -5.315 -8.027 1.773 1.00 94.56 100 SER A CA 1
ATOM 774 C C . SER A 1 100 ? -4.440 -6.782 1.616 1.00 94.56 100 SER A C 1
ATOM 776 O O . SER A 1 100 ? -4.887 -5.658 1.849 1.00 94.56 100 SER A O 1
ATOM 778 N N . ILE A 1 101 ? -3.202 -6.988 1.173 1.00 93.81 101 ILE A N 1
ATOM 779 C CA . ILE A 1 101 ? -2.301 -5.967 0.644 1.00 93.81 101 ILE A CA 1
ATOM 780 C C . ILE A 1 101 ? -2.396 -6.001 -0.882 1.00 93.81 101 ILE A C 1
ATOM 782 O O . ILE A 1 101 ? -2.128 -7.024 -1.518 1.00 93.81 101 ILE A O 1
ATOM 786 N N . ILE A 1 102 ? -2.770 -4.868 -1.477 1.00 94.88 102 ILE A N 1
ATOM 787 C CA . ILE A 1 102 ? -2.942 -4.731 -2.924 1.00 94.88 102 ILE A CA 1
ATOM 788 C C . ILE A 1 102 ? -1.922 -3.730 -3.456 1.00 94.88 102 ILE A C 1
ATOM 790 O O . ILE A 1 102 ? -1.901 -2.576 -3.033 1.00 94.88 102 ILE A O 1
ATOM 794 N N . THR A 1 103 ? -1.122 -4.142 -4.438 1.00 94.19 103 THR A N 1
ATOM 795 C CA . THR A 1 103 ? -0.214 -3.240 -5.159 1.00 94.19 103 THR A CA 1
ATOM 796 C C . THR A 1 103 ? -0.761 -2.938 -6.540 1.00 94.19 103 THR A C 1
ATOM 798 O O . THR A 1 103 ? -1.006 -3.841 -7.337 1.00 94.19 103 THR A O 1
ATOM 801 N N . VAL A 1 104 ? -0.921 -1.655 -6.856 1.00 94.38 104 VAL A N 1
ATOM 802 C CA . VAL A 1 104 ? -1.334 -1.213 -8.190 1.00 94.38 104 VAL A CA 1
ATOM 803 C C . VAL A 1 104 ? -0.091 -0.910 -9.029 1.00 94.38 104 VAL A C 1
ATOM 805 O O . VAL A 1 104 ? 0.587 0.092 -8.816 1.00 94.38 104 VAL A O 1
ATOM 808 N N . ALA A 1 105 ? 0.206 -1.767 -10.004 1.00 94.69 105 ALA A N 1
ATOM 809 C CA . ALA A 1 105 ? 1.388 -1.666 -10.852 1.00 94.69 105 ALA A CA 1
ATOM 810 C C . ALA A 1 105 ? 1.077 -0.956 -12.179 1.00 94.69 105 ALA A C 1
ATOM 812 O O . ALA A 1 105 ? 0.165 -1.346 -12.903 1.00 94.69 105 ALA A O 1
ATOM 813 N N . ASP A 1 106 ? 1.858 0.064 -12.539 1.00 95.50 106 ASP A N 1
ATOM 814 C CA . ASP A 1 106 ? 1.756 0.727 -13.846 1.00 95.50 106 ASP A CA 1
ATOM 815 C C . ASP A 1 106 ? 2.429 -0.119 -14.934 1.00 95.50 106 ASP A C 1
ATOM 817 O O . ASP A 1 106 ? 3.659 -0.186 -14.993 1.00 95.50 106 ASP A O 1
ATOM 821 N N . ALA A 1 107 ? 1.642 -0.720 -15.833 1.00 97.00 107 ALA A N 1
ATOM 822 C CA . ALA A 1 107 ? 2.154 -1.581 -16.902 1.00 97.00 107 ALA A CA 1
ATOM 823 C C . ALA A 1 107 ? 3.195 -0.897 -17.797 1.00 97.00 107 ALA A C 1
ATOM 825 O O . ALA A 1 107 ? 4.096 -1.545 -18.332 1.00 97.00 107 ALA A O 1
ATOM 826 N N . LYS A 1 108 ? 3.114 0.428 -17.953 1.00 94.69 108 LYS A N 1
ATOM 827 C CA . LYS A 1 108 ? 4.071 1.177 -18.764 1.00 94.69 108 LYS A CA 1
ATOM 828 C C . LYS A 1 108 ? 5.447 1.243 -18.109 1.00 94.69 108 LYS A C 1
ATOM 830 O O . LYS A 1 108 ? 6.430 1.349 -18.836 1.00 94.69 108 LYS A O 1
ATOM 835 N N . CYS A 1 109 ? 5.534 1.209 -16.781 1.00 93.88 109 CYS A N 1
ATOM 836 C CA . CYS A 1 109 ? 6.764 1.537 -16.053 1.00 93.88 109 CYS A CA 1
ATOM 837 C C . CYS A 1 109 ? 7.265 0.422 -15.123 1.00 93.88 109 CYS A C 1
ATOM 839 O O . CYS A 1 109 ? 8.411 0.491 -14.693 1.00 93.88 109 CYS A O 1
ATOM 841 N N . ILE A 1 110 ? 6.444 -0.581 -14.791 1.00 95.00 110 ILE A N 1
ATOM 842 C CA . ILE A 1 110 ? 6.731 -1.515 -13.692 1.00 95.00 110 ILE A CA 1
ATOM 843 C C . ILE A 1 110 ? 8.047 -2.278 -13.873 1.00 95.00 110 ILE A C 1
ATOM 845 O O . ILE A 1 110 ? 8.850 -2.307 -12.949 1.00 95.00 110 ILE A O 1
ATOM 849 N N . LEU A 1 111 ? 8.333 -2.800 -15.070 1.00 95.12 111 LEU A N 1
ATOM 850 C CA . LEU A 1 111 ? 9.588 -3.519 -15.331 1.00 95.12 111 LEU A CA 1
ATOM 851 C C . LEU A 1 111 ? 10.822 -2.638 -15.124 1.00 95.12 111 LEU A C 1
ATOM 853 O O . LEU A 1 111 ? 11.833 -3.106 -14.614 1.00 95.12 111 LEU A O 1
ATOM 857 N N . ASP A 1 112 ? 10.730 -1.359 -15.489 1.00 94.44 112 ASP A N 1
ATOM 858 C CA . ASP A 1 112 ? 11.836 -0.417 -15.323 1.00 94.44 112 ASP A CA 1
ATOM 859 C C . ASP A 1 112 ? 12.060 -0.108 -13.834 1.00 94.44 112 ASP A C 1
ATOM 861 O O . ASP A 1 112 ? 13.191 0.082 -13.406 1.00 94.44 112 ASP A O 1
ATOM 865 N N . ARG A 1 113 ? 10.988 -0.103 -13.026 1.00 93.75 113 ARG A N 1
ATOM 866 C CA . ARG A 1 113 ? 11.064 0.097 -11.570 1.00 93.75 113 ARG A CA 1
ATOM 867 C C . ARG A 1 113 ? 11.601 -1.127 -10.837 1.00 93.75 113 ARG A C 1
ATOM 869 O O . ARG A 1 113 ? 12.431 -0.974 -9.949 1.00 93.75 113 ARG A O 1
ATOM 876 N N . LEU A 1 114 ? 11.185 -2.325 -11.240 1.00 94.19 114 LEU A N 1
ATOM 877 C CA . LEU A 1 114 ? 11.676 -3.580 -10.665 1.00 94.19 114 LEU A CA 1
ATOM 878 C C . LEU A 1 114 ? 13.160 -3.826 -10.969 1.00 94.19 114 LEU A C 1
ATOM 880 O O . LEU A 1 114 ? 13.854 -4.432 -10.160 1.00 94.19 114 LEU A O 1
ATOM 884 N N . HIS A 1 115 ? 13.655 -3.343 -12.111 1.00 94.31 115 HIS A N 1
ATOM 885 C CA . HIS A 1 115 ? 15.062 -3.464 -12.503 1.00 94.31 115 HIS A CA 1
ATOM 886 C C . HIS A 1 115 ? 15.920 -2.243 -12.143 1.00 94.31 115 HIS A C 1
ATOM 888 O O . HIS A 1 115 ? 17.085 -2.195 -12.534 1.00 94.31 115 HIS A O 1
ATOM 894 N N . ASP A 1 116 ? 15.367 -1.257 -11.432 1.00 93.06 116 ASP A N 1
ATOM 895 C CA . ASP A 1 116 ? 16.115 -0.073 -11.008 1.00 93.06 116 ASP A CA 1
ATOM 896 C C . ASP A 1 116 ? 17.255 -0.497 -10.068 1.00 93.06 116 ASP A C 1
ATOM 898 O O . ASP A 1 116 ? 17.019 -1.044 -8.985 1.00 93.06 116 ASP A O 1
ATOM 902 N N . GLU A 1 117 ? 18.499 -0.283 -10.502 1.00 92.38 117 GLU A N 1
ATOM 903 C CA . GLU A 1 117 ? 19.684 -0.607 -9.711 1.00 92.38 117 GLU A CA 1
ATOM 904 C C . GLU A 1 117 ? 19.810 0.395 -8.560 1.00 92.38 117 GLU A C 1
ATOM 906 O O . GLU A 1 117 ? 20.055 1.588 -8.761 1.00 92.38 117 GLU A O 1
ATOM 911 N N . LYS A 1 118 ? 19.647 -0.094 -7.330 1.00 90.88 118 LYS A N 1
ATOM 912 C CA . LYS A 1 118 ? 19.812 0.715 -6.122 1.00 90.88 118 LYS A CA 1
ATOM 913 C C . LYS A 1 118 ? 21.254 0.639 -5.601 1.00 90.88 118 LYS A C 1
ATOM 915 O O . LYS A 1 118 ? 21.923 -0.380 -5.790 1.00 90.88 118 LYS A O 1
ATOM 920 N N . PRO A 1 119 ? 21.755 1.697 -4.935 1.00 94.00 119 PRO A N 1
ATOM 921 C CA . PRO A 1 119 ? 23.018 1.633 -4.207 1.00 94.00 119 PRO A CA 1
ATOM 922 C C . PRO A 1 119 ? 23.035 0.491 -3.183 1.00 94.00 119 PRO A C 1
ATOM 924 O O . PRO A 1 119 ? 21.995 0.078 -2.677 1.00 94.00 119 PRO A O 1
ATOM 927 N N . GLU A 1 120 ? 24.228 0.009 -2.835 1.00 91.19 120 GLU A N 1
ATOM 928 C CA . GLU A 1 120 ? 24.376 -1.037 -1.820 1.00 91.19 120 GLU A CA 1
ATOM 929 C C . GLU A 1 120 ? 23.747 -0.604 -0.484 1.00 91.19 120 GLU A C 1
ATOM 931 O O . GLU A 1 120 ? 24.026 0.483 0.026 1.00 91.19 120 GLU A O 1
ATOM 936 N N . GLY A 1 121 ? 22.891 -1.464 0.073 1.00 88.25 121 GLY A N 1
ATOM 937 C CA . GLY A 1 121 ? 22.165 -1.198 1.316 1.00 88.25 121 GLY A CA 1
ATOM 938 C C . GLY A 1 121 ? 20.903 -0.343 1.162 1.00 88.25 121 GLY A C 1
ATOM 939 O O . GLY A 1 121 ? 20.308 0.004 2.176 1.00 88.25 121 GLY A O 1
ATOM 940 N N . VAL A 1 122 ? 20.496 -0.006 -0.066 1.00 89.38 122 VAL A N 1
ATOM 941 C CA . VAL A 1 122 ? 19.216 0.655 -0.353 1.00 89.38 122 VAL A CA 1
ATOM 942 C C . VAL A 1 122 ? 18.257 -0.361 -0.967 1.00 89.38 122 VAL A C 1
ATOM 944 O O . VAL A 1 122 ? 18.568 -0.976 -1.988 1.00 89.38 122 VAL A O 1
ATOM 947 N N . GLU A 1 123 ? 17.098 -0.538 -0.342 1.00 87.75 123 GLU A N 1
ATOM 948 C CA . GLU A 1 123 ? 16.048 -1.435 -0.825 1.00 87.75 123 GLU A CA 1
ATOM 949 C C . GLU A 1 123 ? 15.314 -0.830 -2.032 1.00 87.75 123 GLU A C 1
ATOM 951 O O . GLU A 1 123 ? 15.222 0.389 -2.192 1.00 87.75 123 GLU A O 1
ATOM 956 N N . ASN A 1 124 ? 14.843 -1.690 -2.941 1.00 91.38 124 ASN A N 1
ATOM 957 C CA . ASN A 1 124 ? 14.039 -1.260 -4.082 1.00 91.38 124 ASN A CA 1
ATOM 958 C C . ASN A 1 124 ? 12.562 -1.315 -3.692 1.00 91.38 124 ASN A C 1
ATOM 960 O O . ASN A 1 124 ? 11.970 -2.390 -3.620 1.00 91.38 124 ASN A O 1
ATOM 964 N N . GLU A 1 125 ? 11.966 -0.142 -3.511 1.00 89.69 125 GLU A N 1
ATOM 965 C CA . GLU A 1 125 ? 10.610 0.023 -2.997 1.00 89.69 125 GLU A CA 1
ATOM 966 C C . GLU A 1 125 ? 9.566 -0.673 -3.886 1.00 89.69 125 GLU A C 1
ATOM 968 O O . GLU A 1 125 ? 8.600 -1.252 -3.392 1.00 89.69 125 GLU A O 1
ATOM 973 N N . ALA A 1 126 ? 9.775 -0.685 -5.209 1.00 91.94 126 ALA A N 1
ATOM 974 C CA . ALA A 1 126 ? 8.871 -1.354 -6.141 1.00 91.94 126 ALA A CA 1
ATOM 975 C C . ALA A 1 126 ? 8.933 -2.882 -6.008 1.00 91.94 126 ALA A C 1
ATOM 977 O O . ALA A 1 126 ? 7.906 -3.551 -6.130 1.00 91.94 126 ALA A O 1
ATOM 978 N N . VAL A 1 127 ? 10.124 -3.435 -5.754 1.00 92.88 127 VAL A N 1
ATOM 979 C CA . VAL A 1 127 ? 10.294 -4.871 -5.492 1.00 92.88 127 VAL A CA 1
ATOM 980 C C . VAL A 1 127 ? 9.600 -5.237 -4.188 1.00 92.88 127 VAL A C 1
ATOM 982 O O . VAL A 1 127 ? 8.838 -6.197 -4.159 1.00 92.88 127 VAL A O 1
ATOM 985 N N . GLU A 1 128 ? 9.798 -4.451 -3.132 1.00 91.00 128 GLU A N 1
ATOM 986 C CA . GLU A 1 128 ? 9.170 -4.710 -1.838 1.00 91.00 128 GLU A CA 1
ATOM 987 C C . GLU A 1 128 ? 7.650 -4.656 -1.902 1.00 91.00 128 GLU A C 1
ATOM 989 O O . GLU A 1 128 ? 6.990 -5.581 -1.435 1.00 91.00 128 GLU A O 1
ATOM 994 N N . GLN A 1 129 ? 7.089 -3.620 -2.528 1.00 91.94 129 GLN A N 1
ATOM 995 C CA . GLN A 1 129 ? 5.644 -3.488 -2.698 1.00 91.94 129 GLN A CA 1
ATOM 996 C C . GLN A 1 129 ? 5.057 -4.700 -3.430 1.00 91.94 129 GLN A C 1
ATOM 998 O O . GLN A 1 129 ? 4.112 -5.310 -2.937 1.00 91.94 129 GLN A O 1
ATOM 1003 N N . VAL A 1 130 ? 5.661 -5.115 -4.549 1.00 93.75 130 VAL A N 1
ATOM 1004 C CA . VAL A 1 130 ? 5.208 -6.296 -5.303 1.00 93.75 130 VAL A CA 1
ATOM 1005 C C . VAL A 1 130 ? 5.373 -7.592 -4.502 1.00 93.75 130 VAL A C 1
ATOM 1007 O O . VAL A 1 130 ? 4.496 -8.448 -4.563 1.00 93.75 130 VAL A O 1
ATOM 1010 N N . CYS A 1 131 ? 6.458 -7.751 -3.742 1.00 93.12 131 CYS A N 1
ATOM 1011 C CA . CYS A 1 131 ? 6.699 -8.952 -2.938 1.00 93.12 131 CYS A CA 1
ATOM 1012 C C . CYS A 1 131 ? 5.781 -9.067 -1.713 1.00 93.12 131 CYS A C 1
ATOM 1014 O O . CYS A 1 131 ? 5.492 -10.186 -1.291 1.00 93.12 131 CYS A O 1
ATOM 1016 N N . PHE A 1 132 ? 5.346 -7.945 -1.136 1.00 92.31 132 PHE A N 1
ATOM 1017 C CA . PHE A 1 132 ? 4.429 -7.923 0.008 1.00 92.31 132 PHE A CA 1
ATOM 1018 C C . PHE A 1 132 ? 2.953 -8.013 -0.383 1.00 92.31 132 PHE A C 1
ATOM 1020 O O . PHE A 1 132 ? 2.114 -8.247 0.485 1.00 92.31 132 PHE A O 1
ATOM 1027 N N . ALA A 1 133 ? 2.623 -7.808 -1.656 1.00 94.38 133 ALA A N 1
ATOM 1028 C CA . ALA A 1 133 ? 1.250 -7.843 -2.121 1.00 94.38 133 ALA A CA 1
ATOM 1029 C C . ALA A 1 133 ? 0.679 -9.266 -2.116 1.00 94.38 133 ALA A C 1
ATOM 1031 O O . ALA A 1 133 ? 1.276 -10.191 -2.666 1.00 94.38 133 ALA A O 1
ATOM 1032 N N . ASP A 1 134 ? -0.540 -9.420 -1.603 1.00 95.81 134 ASP A N 1
ATOM 1033 C CA . ASP A 1 134 ? -1.344 -10.613 -1.874 1.00 95.81 134 ASP A CA 1
ATOM 1034 C C . ASP A 1 134 ? -1.872 -10.585 -3.315 1.00 95.81 134 ASP A C 1
ATOM 1036 O O . ASP A 1 134 ? -2.020 -11.622 -3.960 1.00 95.81 134 ASP A O 1
ATOM 1040 N N . ASN A 1 135 ? -2.163 -9.381 -3.827 1.00 96.88 135 ASN A N 1
ATOM 1041 C CA . ASN A 1 135 ? -2.680 -9.160 -5.172 1.00 96.88 135 ASN A CA 1
ATOM 1042 C C . ASN A 1 135 ? -1.974 -7.985 -5.853 1.00 96.88 135 ASN A C 1
ATOM 1044 O O . ASN A 1 135 ? -1.890 -6.886 -5.305 1.00 96.88 135 ASN A O 1
ATOM 1048 N N . VAL A 1 136 ? -1.552 -8.187 -7.102 1.00 95.88 136 VAL A N 1
ATOM 1049 C CA . VAL A 1 136 ? -0.992 -7.122 -7.943 1.00 95.88 136 VAL A CA 1
ATOM 1050 C C . VAL A 1 136 ? -1.997 -6.754 -9.028 1.00 95.88 136 VAL A C 1
ATOM 1052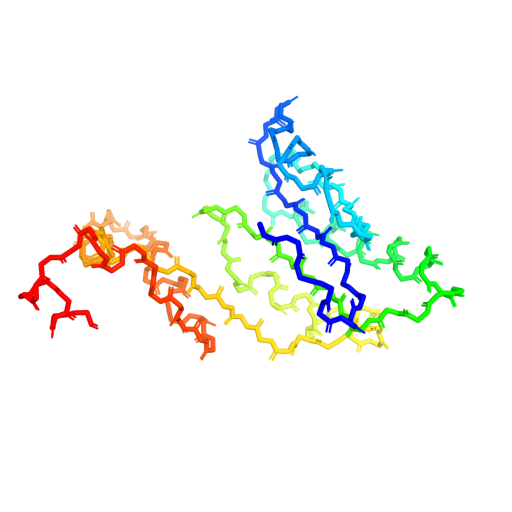 O O . VAL A 1 136 ? -2.309 -7.556 -9.908 1.00 95.88 136 VAL A O 1
ATOM 1055 N N . LEU A 1 137 ? -2.506 -5.525 -8.977 1.00 97.00 137 LEU A N 1
ATOM 1056 C CA . LEU A 1 137 ? -3.405 -4.979 -9.983 1.00 97.00 137 LEU A CA 1
ATOM 1057 C C . LEU A 1 137 ? -2.607 -4.249 -11.060 1.00 97.00 137 LEU A C 1
ATOM 1059 O O . LEU A 1 137 ? -2.106 -3.147 -10.841 1.00 97.00 137 LEU A O 1
ATOM 1063 N N . LEU A 1 138 ? -2.536 -4.833 -12.252 1.00 96.50 138 LEU A N 1
ATOM 1064 C CA . LEU A 1 138 ? -1.866 -4.205 -13.383 1.00 96.50 138 LEU A CA 1
ATOM 1065 C C . LEU A 1 138 ? -2.761 -3.128 -14.025 1.00 96.50 138 LEU A C 1
ATOM 1067 O O . LEU A 1 138 ? -3.776 -3.437 -14.650 1.00 96.50 138 LEU A O 1
ATOM 1071 N N . ASN A 1 139 ? -2.384 -1.856 -13.882 1.00 95.75 139 ASN A N 1
ATOM 1072 C CA . ASN A 1 139 ? -3.085 -0.706 -14.453 1.00 95.75 139 ASN A CA 1
ATOM 1073 C C . ASN A 1 139 ? -2.411 -0.197 -15.738 1.00 95.75 139 ASN A C 1
ATOM 1075 O O . ASN A 1 139 ? -1.299 -0.599 -16.081 1.00 95.75 139 ASN A O 1
ATOM 1079 N N . LYS A 1 140 ? -3.097 0.707 -16.455 1.00 96.00 140 LYS A N 1
ATOM 1080 C CA . LYS A 1 140 ? -2.578 1.386 -17.661 1.00 96.00 140 LYS A CA 1
ATOM 1081 C C . LYS A 1 140 ? -2.044 0.422 -18.727 1.00 96.00 140 LYS A C 1
ATOM 1083 O O . LYS A 1 140 ? -1.148 0.764 -19.496 1.00 96.00 140 LYS A O 1
ATOM 1088 N N . THR A 1 141 ? -2.626 -0.772 -18.821 1.00 96.25 141 THR A N 1
ATOM 1089 C CA . THR A 1 141 ? -2.250 -1.784 -19.821 1.00 96.25 141 THR A CA 1
ATOM 1090 C C . THR A 1 141 ? -2.392 -1.264 -21.249 1.00 96.25 141 THR A C 1
ATOM 1092 O O . THR A 1 141 ? -1.612 -1.626 -22.117 1.00 96.25 141 THR A O 1
ATOM 1095 N N . ASN A 1 142 ? -3.306 -0.318 -21.482 1.00 95.62 142 ASN A N 1
ATOM 1096 C CA . ASN A 1 142 ? -3.473 0.380 -22.756 1.00 95.62 142 ASN A CA 1
ATOM 1097 C C . ASN A 1 142 ? -2.298 1.305 -23.145 1.00 95.62 142 ASN A C 1
ATOM 1099 O O . ASN A 1 142 ? -2.307 1.852 -24.245 1.00 95.62 142 ASN A O 1
ATOM 1103 N N . LEU A 1 143 ? -1.335 1.542 -22.247 1.00 95.12 143 LEU A N 1
ATOM 1104 C CA . LEU A 1 143 ? -0.137 2.355 -22.488 1.00 95.12 143 LEU A CA 1
ATOM 1105 C C . LEU A 1 143 ? 1.138 1.514 -22.673 1.00 95.12 143 LEU A C 1
ATOM 1107 O O . LEU A 1 143 ? 2.206 2.092 -22.884 1.00 95.12 143 LEU A O 1
ATOM 1111 N N . ALA A 1 144 ? 1.036 0.186 -22.578 1.00 93.81 144 ALA A N 1
ATOM 1112 C CA . ALA A 1 144 ? 2.115 -0.761 -22.833 1.00 93.81 144 ALA A CA 1
ATOM 1113 C C . ALA A 1 144 ? 1.814 -1.552 -24.115 1.00 93.81 144 ALA A C 1
ATOM 1115 O O . ALA A 1 144 ? 0.657 -1.854 -24.407 1.00 93.81 144 ALA A O 1
ATOM 1116 N N . ASP A 1 145 ? 2.847 -1.858 -24.899 1.00 93.69 145 ASP A N 1
ATOM 1117 C CA . ASP A 1 145 ? 2.698 -2.744 -26.053 1.00 93.69 145 ASP A CA 1
ATOM 1118 C C . ASP A 1 145 ? 2.594 -4.215 -25.615 1.00 93.69 145 ASP A C 1
ATOM 1120 O O . ASP A 1 145 ? 2.870 -4.573 -24.467 1.00 93.69 145 ASP A O 1
ATOM 1124 N N . GLU A 1 146 ? 2.166 -5.081 -26.536 1.00 94.06 146 GLU A N 1
ATOM 1125 C CA . GLU A 1 146 ? 1.992 -6.513 -26.262 1.00 94.06 146 GLU A CA 1
ATOM 1126 C C . GLU A 1 146 ? 3.302 -7.183 -25.819 1.00 94.06 146 GLU A C 1
ATOM 1128 O O . GLU A 1 146 ? 3.278 -8.084 -24.982 1.00 94.06 146 GLU A O 1
ATOM 1133 N N . GLU A 1 147 ? 4.449 -6.725 -26.334 1.00 93.94 147 GLU A N 1
ATOM 1134 C CA . GLU A 1 147 ? 5.757 -7.265 -25.960 1.00 93.94 147 GLU A CA 1
ATOM 1135 C C . GLU A 1 147 ? 6.102 -6.937 -24.502 1.00 93.94 147 GLU A C 1
ATOM 1137 O O . GLU A 1 147 ? 6.591 -7.802 -23.774 1.00 93.94 147 GLU A O 1
ATOM 1142 N N . LYS A 1 148 ? 5.845 -5.703 -24.055 1.00 92.12 148 LYS A N 1
ATOM 1143 C CA . LYS A 1 148 ? 6.069 -5.281 -22.672 1.00 92.12 148 LYS A CA 1
ATOM 1144 C C . LYS A 1 148 ? 5.083 -5.960 -21.729 1.00 92.12 148 LYS A C 1
ATOM 1146 O O . LYS A 1 148 ? 5.513 -6.446 -20.690 1.00 92.12 148 LYS A O 1
ATOM 1151 N N . LEU A 1 149 ? 3.806 -6.061 -22.102 1.00 94.12 149 LEU A N 1
ATOM 1152 C CA . LEU A 1 149 ? 2.792 -6.758 -21.303 1.00 94.12 149 LEU A CA 1
ATOM 1153 C C . LEU A 1 149 ? 3.111 -8.243 -21.110 1.00 94.12 149 LEU A C 1
ATOM 1155 O O . LEU A 1 149 ? 2.895 -8.760 -20.025 1.00 94.12 149 LEU A O 1
ATOM 1159 N N . ALA A 1 150 ? 3.657 -8.917 -22.124 1.00 94.25 150 ALA A N 1
ATOM 1160 C CA . ALA A 1 150 ? 4.041 -10.325 -22.019 1.00 94.25 150 ALA A CA 1
ATOM 1161 C C . ALA A 1 150 ? 5.263 -10.578 -21.114 1.00 94.25 150 ALA A C 1
ATOM 1163 O O . ALA A 1 150 ? 5.540 -11.729 -20.777 1.00 94.25 150 ALA A O 1
ATOM 1164 N N . LYS A 1 151 ? 6.026 -9.531 -20.773 1.00 93.25 151 LYS A N 1
ATOM 1165 C CA . LYS A 1 151 ? 7.207 -9.604 -19.896 1.00 93.25 151 LYS A CA 1
ATOM 1166 C C . LYS A 1 151 ? 6.897 -9.289 -18.431 1.00 93.25 151 LYS A C 1
ATOM 1168 O O . LYS A 1 151 ? 7.771 -9.512 -17.597 1.00 93.25 151 LYS A O 1
ATOM 1173 N N . ILE A 1 152 ? 5.724 -8.719 -18.155 1.00 90.81 152 ILE A N 1
ATOM 1174 C CA . ILE A 1 152 ? 5.209 -8.460 -16.804 1.00 90.81 152 ILE A CA 1
ATOM 1175 C C . ILE A 1 152 ? 4.617 -9.758 -16.267 1.00 90.81 152 ILE A C 1
ATOM 1177 O O . ILE A 1 152 ? 4.958 -10.103 -15.118 1.00 90.81 152 ILE A O 1
#

Radius of gyration: 17.28 Å; chains: 1; bounding box: 48×31×47 Å

Secondary structure (DSSP, 8-state):
-----S--EEEEE---SS---THHHHTTT---EEEE----SSTTHHHHHHHHHHHHHHHHHTTS---EEEEEPPTT--HHHHHHHHHH-HHHHHH------EEEEETTTHHHHHT--PPTT---HHHHHHHH-SEEEEE-GGGS-HHHHTT-

InterPro domains:
  IPR003495 CobW/HypB/UreG, nucleotide-binding domain [PF02492] (3-149)
  IPR027417 P-loop containing nucleoside triphosphate hydrolase [G3DSA:3.40.50.300] (1-152)
  IPR027417 P-loop containing nucleoside triphosphate hydrolase [SSF52540] (4-146)
  IPR051316 Zinc-regulated GTPase metalloprotein activator [PTHR13748] (3-151)

pLDDT: mean 76.81, std 20.26, range [29.86, 97.0]

Foldseek 3Di:
DDDCPVAAEEEEEADADPDDPCCVVPVPHDPYHYDYQYDDDDDPVVLVSVVVSLVVVCVVCVVPDHDYYHYDDPLQDQVVSVQVSCVPVPVNVVRDHDDWQEAEAELLCLVVQCPPDDPPPDDRSSVRSVVRGPYYHYPPVVNDDPVSNVVD

Organism: NCBI:txid122233